Protein AF-A0AAP4BVN0-F1 (afdb_monomer)

Organism: NCBI:txid37637

Radius of gyration: 12.74 Å; Cα contacts (8 Å, |Δi|>4): 86; chains: 1; bounding box: 26×45×25 Å

Structure (mmCIF, N/CA/C/O backbone):
data_AF-A0AAP4BVN0-F1
#
_entry.id   AF-A0AAP4BVN0-F1
#
loop_
_atom_site.group_PDB
_atom_site.id
_atom_site.type_symbol
_atom_site.label_atom_id
_atom_site.label_alt_id
_atom_site.label_comp_id
_atom_site.label_asym_id
_atom_site.label_entity_id
_atom_site.label_seq_id
_atom_site.pdbx_PDB_ins_code
_atom_site.Cartn_x
_atom_site.Cartn_y
_atom_site.Cartn_z
_atom_site.occupancy
_atom_site.B_iso_or_equiv
_atom_site.auth_seq_id
_atom_site.auth_comp_id
_atom_site.auth_asym_id
_atom_site.auth_atom_id
_atom_site.pdbx_PDB_model_num
ATOM 1 N N . MET A 1 1 ? -11.494 -21.152 12.901 1.00 39.62 1 MET A N 1
ATOM 2 C CA . MET A 1 1 ? -11.649 -20.715 11.501 1.00 39.62 1 MET A CA 1
ATOM 3 C C . MET A 1 1 ? -11.427 -19.217 11.500 1.00 39.62 1 MET A C 1
ATOM 5 O O . MET A 1 1 ? -12.286 -18.498 11.987 1.00 39.62 1 MET A O 1
ATOM 9 N N . THR A 1 2 ? -10.239 -18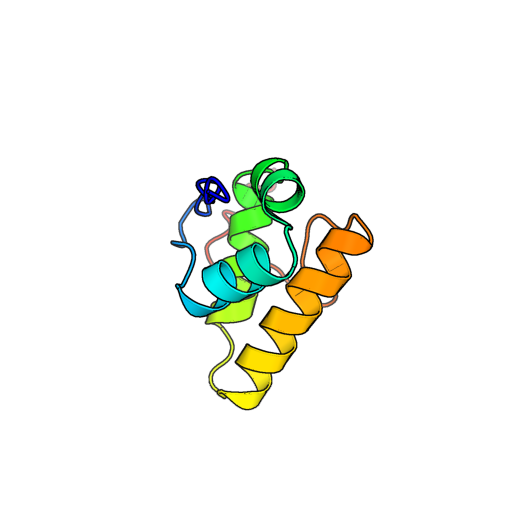.753 11.123 1.00 48.00 2 THR A N 1
ATOM 10 C CA . THR A 1 2 ? -9.982 -17.319 10.954 1.00 48.00 2 THR A CA 1
ATOM 11 C C . THR A 1 2 ? -10.722 -16.894 9.696 1.00 48.00 2 THR A C 1
ATOM 13 O O . THR A 1 2 ? -10.402 -17.352 8.603 1.00 48.00 2 THR A O 1
ATOM 16 N N . THR A 1 3 ? -11.781 -16.108 9.854 1.00 52.91 3 THR A N 1
ATOM 17 C CA . THR A 1 3 ? -12.480 -15.490 8.729 1.00 52.91 3 THR A CA 1
ATOM 18 C C . THR A 1 3 ? -11.485 -14.564 8.043 1.00 52.91 3 THR A C 1
ATOM 20 O O . THR A 1 3 ? -11.096 -13.554 8.624 1.00 52.91 3 THR A O 1
ATOM 23 N N . GLN A 1 4 ? -11.018 -14.932 6.851 1.00 59.38 4 GLN A N 1
ATOM 24 C CA . GLN A 1 4 ? -10.161 -14.055 6.063 1.00 59.38 4 GLN A CA 1
ATOM 25 C C . GLN A 1 4 ? -10.992 -12.840 5.653 1.00 59.38 4 GLN A C 1
ATOM 27 O O . GLN A 1 4 ? -12.048 -12.980 5.030 1.00 59.38 4 GLN A O 1
ATOM 32 N N . ALA A 1 5 ? -10.578 -11.659 6.099 1.00 75.94 5 ALA A N 1
ATOM 33 C CA . ALA A 1 5 ? -11.299 -10.431 5.821 1.00 75.94 5 ALA A CA 1
ATOM 34 C C . ALA A 1 5 ? -11.114 -10.052 4.346 1.00 75.94 5 ALA A C 1
ATOM 36 O O 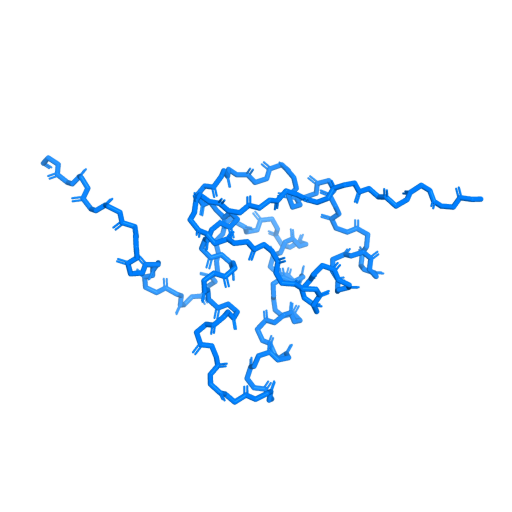. ALA A 1 5 ? -10.012 -10.111 3.808 1.00 75.94 5 ALA A O 1
ATOM 37 N N . VAL A 1 6 ? -12.200 -9.657 3.680 1.00 86.50 6 VAL A N 1
ATOM 38 C CA . VAL A 1 6 ? -12.135 -9.173 2.295 1.00 86.50 6 VAL A CA 1
ATOM 39 C C . VAL A 1 6 ? -11.370 -7.849 2.274 1.00 86.50 6 VAL A C 1
ATOM 41 O O . VAL A 1 6 ? -11.732 -6.927 3.003 1.00 86.50 6 VAL A O 1
ATOM 44 N N . LEU A 1 7 ? -10.328 -7.748 1.446 1.00 93.69 7 LEU A N 1
ATOM 45 C CA . LEU A 1 7 ? -9.535 -6.531 1.256 1.00 93.69 7 LEU A CA 1
ATOM 46 C C . LEU A 1 7 ? -9.981 -5.800 -0.014 1.00 93.69 7 LEU A C 1
ATOM 48 O O . LEU A 1 7 ? -10.173 -6.422 -1.055 1.00 93.69 7 LEU A O 1
ATOM 52 N N . TYR A 1 8 ? -10.151 -4.479 0.072 1.00 95.81 8 TYR A N 1
ATOM 53 C CA . TYR A 1 8 ? -10.604 -3.670 -1.063 1.00 95.81 8 TYR A CA 1
ATOM 54 C C . TYR A 1 8 ? -9.463 -3.190 -1.968 1.00 95.81 8 TYR A C 1
ATOM 56 O O . TYR A 1 8 ? -8.357 -2.894 -1.507 1.00 95.81 8 TYR A O 1
ATOM 64 N N . ASP A 1 9 ? -9.788 -3.006 -3.247 1.00 97.12 9 ASP A N 1
ATOM 65 C CA . ASP A 1 9 ? -8.919 -2.404 -4.258 1.00 97.12 9 ASP A CA 1
ATOM 66 C C . ASP A 1 9 ? -8.778 -0.876 -4.115 1.00 97.12 9 ASP A C 1
ATOM 68 O O . ASP A 1 9 ? -9.426 -0.209 -3.291 1.00 97.12 9 ASP A O 1
ATOM 72 N N . GLY A 1 10 ? -7.901 -0.308 -4.945 1.00 94.25 10 GLY A N 1
ATOM 73 C CA . GLY A 1 10 ? -7.792 1.125 -5.187 1.00 94.25 10 GLY A CA 1
ATOM 74 C C . GLY A 1 10 ? -8.763 1.622 -6.262 1.00 94.25 10 GLY A C 1
ATOM 75 O O . GLY A 1 10 ? -9.556 0.873 -6.819 1.00 94.25 10 GLY A O 1
ATOM 76 N N . ALA A 1 11 ? -8.692 2.920 -6.560 1.00 93.25 11 ALA A N 1
ATOM 77 C CA . ALA A 1 11 ? -9.526 3.566 -7.576 1.00 93.25 11 ALA A CA 1
ATOM 78 C C . ALA A 1 11 ? -9.308 3.004 -8.990 1.00 93.25 11 ALA A C 1
ATOM 80 O O . ALA A 1 11 ? -10.267 2.797 -9.725 1.00 93.25 11 ALA A O 1
ATOM 81 N N . VAL A 1 12 ? -8.047 2.800 -9.370 1.00 93.62 12 VAL A N 1
ATOM 82 C CA . VAL A 1 12 ? -7.647 2.315 -10.702 1.00 93.62 12 VAL A CA 1
ATOM 83 C C . VAL A 1 12 ? -6.729 1.099 -10.634 1.00 93.62 12 VAL A C 1
ATOM 85 O O . VAL A 1 12 ? -6.543 0.417 -11.637 1.00 93.62 12 VAL A O 1
ATOM 88 N N . HIS A 1 13 ? -6.147 0.822 -9.468 1.00 95.19 13 HIS A N 1
ATOM 89 C CA . HIS A 1 13 ? -5.266 -0.318 -9.267 1.00 95.19 13 HIS A CA 1
ATOM 90 C C . HIS A 1 13 ? -5.920 -1.392 -8.401 1.00 95.19 13 HIS A C 1
ATOM 92 O O . HIS A 1 13 ? -6.367 -1.107 -7.288 1.00 95.19 13 HIS A O 1
ATOM 98 N N . THR A 1 14 ? -5.894 -2.626 -8.899 1.00 96.75 14 THR A N 1
ATOM 99 C CA . THR A 1 14 ? -6.259 -3.838 -8.158 1.00 96.75 14 THR A CA 1
ATOM 100 C C . THR A 1 14 ? -5.188 -4.178 -7.126 1.00 96.75 14 THR A C 1
ATOM 102 O O . THR A 1 14 ? -3.995 -4.021 -7.397 1.00 96.75 14 THR A O 1
ATOM 105 N N . LEU A 1 15 ? -5.601 -4.640 -5.948 1.00 97.38 15 LEU A N 1
ATOM 106 C CA . LEU A 1 15 ? -4.714 -5.102 -4.888 1.00 97.38 15 LEU A CA 1
ATOM 107 C C . LEU A 1 15 ? -3.950 -6.359 -5.349 1.00 97.38 15 LEU A C 1
ATOM 109 O O . LEU A 1 15 ? -4.582 -7.372 -5.634 1.00 97.38 15 LEU A O 1
ATOM 113 N N . PRO A 1 16 ? -2.606 -6.332 -5.431 1.00 97.56 16 PRO A N 1
ATOM 114 C CA . PRO A 1 16 ? -1.843 -7.508 -5.833 1.00 97.56 16 PRO A CA 1
ATOM 115 C C . PRO A 1 16 ? -1.752 -8.544 -4.705 1.00 97.56 16 PRO A C 1
ATOM 117 O O . PRO A 1 16 ? -1.666 -8.184 -3.527 1.00 97.56 16 PRO A O 1
ATOM 120 N N . ASP A 1 17 ? -1.695 -9.826 -5.077 1.00 97.12 17 ASP A N 1
ATOM 121 C CA . ASP A 1 17 ? -1.743 -10.967 -4.152 1.00 97.12 17 ASP A CA 1
ATOM 122 C C . ASP A 1 17 ? -0.666 -10.940 -3.063 1.00 97.12 17 ASP A C 1
ATOM 124 O O . ASP A 1 17 ? -0.901 -11.354 -1.933 1.00 97.12 17 ASP A O 1
ATOM 128 N N . ASP A 1 18 ? 0.540 -10.475 -3.376 1.00 97.38 18 ASP A N 1
ATOM 129 C CA . ASP A 1 18 ? 1.650 -10.440 -2.425 1.00 97.38 18 ASP A CA 1
ATOM 130 C C . ASP A 1 18 ? 1.481 -9.347 -1.363 1.00 97.38 18 ASP A C 1
ATOM 132 O O . ASP A 1 18 ? 1.824 -9.560 -0.196 1.00 97.38 18 ASP A O 1
ATOM 136 N N . LEU A 1 19 ? 0.896 -8.206 -1.739 1.00 97.94 19 LEU A N 1
ATOM 137 C CA . LEU A 1 19 ? 0.478 -7.186 -0.784 1.00 97.94 19 LEU A CA 1
ATOM 138 C C . LEU A 1 19 ? -0.709 -7.685 0.044 1.00 97.94 19 LEU A C 1
ATOM 140 O O . LEU A 1 19 ? -0.686 -7.535 1.262 1.00 97.94 19 LEU A O 1
ATOM 144 N N . GLN A 1 20 ? -1.695 -8.332 -0.583 1.00 97.38 20 GLN A N 1
ATOM 145 C CA . GLN A 1 20 ? -2.827 -8.940 0.121 1.00 97.38 20 GLN A CA 1
ATOM 146 C C . GLN A 1 20 ? -2.349 -9.924 1.199 1.00 97.38 20 GLN A C 1
ATOM 148 O O . GLN A 1 20 ? -2.680 -9.779 2.373 1.00 97.38 20 GLN A O 1
ATOM 153 N N . GLN A 1 21 ? -1.475 -10.861 0.825 1.00 96.50 21 GLN A N 1
ATOM 154 C CA . GLN A 1 21 ? -0.899 -11.844 1.742 1.00 96.50 21 GLN A CA 1
ATOM 155 C C . GLN A 1 21 ? -0.094 -11.209 2.880 1.00 96.50 21 GLN A C 1
ATOM 157 O O . GLN A 1 21 ? 0.020 -11.804 3.950 1.00 96.50 21 GLN A O 1
ATOM 162 N N . ALA A 1 22 ? 0.540 -10.056 2.658 1.00 97.12 22 ALA A N 1
ATOM 163 C CA . ALA A 1 22 ? 1.250 -9.344 3.717 1.00 97.12 22 ALA A CA 1
ATOM 164 C C . ALA A 1 22 ? 0.277 -8.670 4.695 1.00 97.12 22 ALA A C 1
ATOM 166 O O . ALA A 1 22 ? 0.469 -8.770 5.904 1.00 97.12 22 ALA A O 1
ATOM 167 N N . LEU A 1 23 ? -0.789 -8.048 4.184 1.00 96.94 23 LEU A N 1
ATOM 168 C CA . LEU A 1 23 ? -1.831 -7.428 5.004 1.00 96.94 23 LEU A CA 1
ATOM 169 C C . LEU A 1 23 ? -2.585 -8.461 5.849 1.00 96.94 23 LEU A C 1
ATOM 171 O O . LEU A 1 23 ? -2.845 -8.208 7.023 1.00 96.94 23 LEU A O 1
ATOM 175 N N . ASP A 1 24 ? -2.891 -9.627 5.278 1.00 95.50 24 ASP A N 1
ATOM 176 C CA . ASP A 1 24 ? -3.522 -10.732 6.004 1.00 95.50 24 ASP A CA 1
ATOM 177 C C . ASP A 1 24 ? -2.613 -11.275 7.113 1.00 95.50 24 ASP A C 1
ATOM 179 O O . ASP A 1 24 ? -3.065 -11.494 8.237 1.00 95.50 24 ASP A O 1
ATOM 183 N N . ARG A 1 25 ? -1.314 -11.451 6.828 1.00 95.56 25 ARG A N 1
ATOM 184 C CA . ARG A 1 25 ? -0.334 -11.933 7.817 1.00 95.56 25 ARG A CA 1
ATOM 185 C C . ARG A 1 25 ? -0.187 -11.000 9.019 1.00 95.56 25 ARG A C 1
ATOM 187 O O . ARG A 1 25 ? -0.024 -11.488 10.131 1.00 95.56 25 ARG A O 1
ATOM 194 N N . GLU A 1 26 ? -0.266 -9.693 8.795 1.00 95.44 26 GLU A N 1
ATOM 195 C CA . GLU A 1 26 ? -0.155 -8.659 9.836 1.00 95.44 26 GLU A CA 1
ATOM 196 C C . GLU A 1 26 ? -1.522 -8.276 10.448 1.00 95.44 26 GLU A C 1
ATOM 198 O O . GLU A 1 26 ? -1.603 -7.385 11.291 1.00 95.44 26 GLU A O 1
ATOM 203 N N . ASN A 1 27 ? -2.617 -8.932 10.035 1.00 95.31 27 ASN A N 1
ATOM 204 C CA . ASN A 1 27 ? -3.986 -8.632 10.472 1.00 95.31 27 ASN A CA 1
ATOM 205 C C . ASN A 1 27 ? -4.390 -7.152 10.264 1.00 95.31 27 ASN A C 1
ATOM 207 O O . ASN A 1 27 ? -5.035 -6.525 11.105 1.00 95.31 27 ASN A O 1
ATOM 211 N N . LEU A 1 28 ? -4.008 -6.579 9.120 1.00 96.12 28 LEU A N 1
ATOM 212 C CA . LEU A 1 28 ? -4.180 -5.157 8.791 1.00 96.12 28 LEU A CA 1
ATOM 213 C C . LEU A 1 28 ? -5.465 -4.842 8.014 1.00 96.12 28 LEU A C 1
ATOM 215 O O . LEU A 1 28 ? -5.626 -3.728 7.509 1.00 96.12 28 LEU A O 1
ATOM 219 N N . ALA A 1 29 ? -6.391 -5.794 7.905 1.00 95.56 29 ALA A N 1
ATOM 220 C CA . ALA A 1 29 ? -7.547 -5.655 7.027 1.00 95.56 29 ALA A CA 1
ATOM 221 C C . ALA A 1 29 ? -8.483 -4.500 7.399 1.00 95.56 29 ALA A C 1
ATOM 223 O O . ALA A 1 29 ? -8.910 -3.756 6.517 1.00 95.56 29 ALA A O 1
ATOM 224 N N . GLU A 1 30 ? -8.754 -4.285 8.689 1.00 95.44 30 GLU A N 1
ATOM 225 C CA . GLU A 1 30 ? -9.560 -3.139 9.132 1.00 95.44 30 GLU A CA 1
ATOM 226 C C . GLU A 1 30 ? -8.887 -1.802 8.803 1.00 95.44 30 GLU A C 1
ATOM 228 O O . GLU A 1 30 ? -9.541 -0.889 8.298 1.00 95.44 30 GLU A O 1
ATOM 233 N N . LEU A 1 31 ? -7.571 -1.695 9.018 1.00 96.94 31 LEU A N 1
ATOM 234 C CA . LEU A 1 31 ? -6.815 -0.477 8.717 1.00 96.94 31 LEU A CA 1
ATOM 235 C C . LEU A 1 31 ? -6.791 -0.194 7.214 1.00 96.94 31 LEU A C 1
ATOM 237 O O . LEU A 1 31 ? -7.044 0.936 6.795 1.00 96.94 31 LEU A O 1
ATOM 241 N N . TRP A 1 32 ? -6.553 -1.223 6.400 1.00 97.75 32 TRP A N 1
ATOM 242 C CA . TRP A 1 32 ? -6.564 -1.119 4.943 1.00 97.75 32 TRP A CA 1
ATOM 243 C C . TRP A 1 32 ? -7.938 -0.714 4.400 1.00 97.75 32 TRP A C 1
ATOM 245 O O . TRP A 1 32 ? -8.064 0.203 3.581 1.00 97.75 32 TRP A O 1
ATOM 255 N N . ASN A 1 33 ? -8.995 -1.366 4.881 1.00 96.50 33 ASN A N 1
ATOM 256 C CA . ASN A 1 33 ? -10.357 -1.096 4.437 1.00 96.50 33 ASN A CA 1
ATOM 257 C C . ASN A 1 33 ? -10.870 0.266 4.924 1.00 96.50 33 ASN A C 1
ATOM 259 O O . ASN A 1 33 ? -11.654 0.902 4.217 1.00 96.50 33 ASN A O 1
ATOM 263 N N . GLY A 1 34 ? -10.377 0.753 6.066 1.00 96.12 34 GLY A N 1
ATOM 264 C CA . GLY A 1 34 ? -10.647 2.095 6.586 1.00 96.12 34 GLY A CA 1
ATOM 265 C C . GLY A 1 34 ? -9.970 3.233 5.809 1.00 96.12 34 GLY A C 1
ATOM 266 O O . GLY A 1 34 ? -10.332 4.400 5.984 1.00 96.12 34 GLY A O 1
ATOM 267 N N . LEU A 1 35 ? -9.006 2.934 4.930 1.00 96.69 35 LEU A N 1
ATOM 268 C CA . LEU A 1 35 ? -8.443 3.930 4.021 1.00 96.69 35 LEU A CA 1
ATOM 269 C C . LEU A 1 35 ? -9.488 4.417 3.007 1.00 96.69 35 LEU A C 1
ATOM 271 O O . LEU A 1 35 ? -10.447 3.729 2.658 1.00 96.69 35 LEU A O 1
ATOM 275 N N . THR A 1 36 ? -9.279 5.619 2.471 1.00 95.38 36 THR A N 1
ATOM 276 C CA . THR A 1 36 ? -10.062 6.068 1.315 1.00 95.38 36 THR A CA 1
ATOM 277 C C . THR A 1 36 ? -9.678 5.262 0.072 1.00 95.38 36 THR A C 1
ATOM 279 O O . THR A 1 36 ? -8.564 4.743 -0.029 1.00 95.38 36 THR A O 1
ATOM 282 N N . LEU A 1 37 ? -10.577 5.210 -0.915 1.00 94.50 37 LEU A N 1
ATOM 283 C CA . LEU A 1 37 ? -10.313 4.576 -2.213 1.00 94.50 37 LEU A CA 1
ATOM 284 C C . LEU A 1 37 ? -9.008 5.090 -2.853 1.00 94.50 37 LEU A C 1
ATOM 286 O O . LEU A 1 37 ? -8.213 4.312 -3.379 1.00 94.50 37 LEU A O 1
ATOM 290 N N . LEU A 1 38 ? -8.762 6.402 -2.756 1.00 93.81 38 LEU A N 1
ATOM 291 C CA . LEU A 1 38 ? -7.538 7.021 -3.259 1.00 93.81 38 LEU A CA 1
ATOM 292 C C . LEU A 1 38 ? -6.310 6.611 -2.436 1.00 93.81 38 LEU A C 1
ATOM 294 O O . LEU A 1 38 ? -5.283 6.290 -3.015 1.00 93.81 38 LEU A O 1
ATOM 298 N N . ALA A 1 39 ? -6.401 6.572 -1.106 1.00 95.31 39 ALA A N 1
ATOM 299 C CA . ALA A 1 39 ? -5.284 6.158 -0.256 1.00 95.31 39 ALA A CA 1
ATOM 300 C C . ALA A 1 39 ? -4.825 4.721 -0.556 1.00 95.31 39 ALA A C 1
ATOM 302 O O . ALA A 1 39 ? -3.626 4.489 -0.719 1.00 95.31 39 ALA A O 1
ATOM 303 N N . ARG A 1 40 ? -5.764 3.777 -0.723 1.00 97.19 40 ARG A N 1
ATOM 304 C CA . ARG A 1 40 ? -5.439 2.416 -1.187 1.00 97.19 40 ARG A CA 1
ATOM 305 C C . ARG A 1 40 ? -4.755 2.439 -2.548 1.00 97.19 40 ARG A C 1
ATOM 307 O O . ARG A 1 40 ? -3.713 1.815 -2.723 1.00 97.19 40 ARG A O 1
ATOM 314 N N . ASN A 1 41 ? -5.294 3.220 -3.486 1.00 96.56 41 ASN A N 1
ATOM 315 C CA . ASN A 1 41 ? -4.717 3.375 -4.820 1.00 96.56 41 ASN A CA 1
ATOM 316 C C . ASN A 1 41 ? -3.252 3.832 -4.785 1.00 96.56 41 ASN A C 1
ATOM 318 O O . ASN A 1 41 ? -2.431 3.324 -5.545 1.00 96.56 41 ASN A O 1
ATOM 322 N N . GLU A 1 42 ? -2.916 4.775 -3.902 1.00 96.50 42 GLU A N 1
ATOM 323 C CA . GLU A 1 42 ? -1.552 5.284 -3.749 1.00 96.50 42 GLU A CA 1
ATOM 324 C C . GLU A 1 42 ? -0.584 4.195 -3.261 1.00 96.50 42 GLU A C 1
ATOM 326 O O . GLU A 1 42 ? 0.485 4.034 -3.849 1.00 96.50 42 GLU A O 1
ATOM 331 N N . PHE A 1 43 ? -0.958 3.414 -2.240 1.00 97.56 43 PHE A N 1
ATOM 332 C CA . PHE A 1 43 ? -0.139 2.290 -1.765 1.00 97.56 43 PHE A CA 1
ATOM 333 C C . PHE A 1 43 ? 0.036 1.211 -2.831 1.00 97.56 43 PHE A C 1
ATOM 335 O O . PHE A 1 43 ? 1.163 0.781 -3.087 1.00 97.56 43 PHE A O 1
ATOM 342 N N . ILE A 1 44 ? -1.051 0.822 -3.500 1.00 97.62 44 ILE A N 1
ATOM 343 C CA . ILE A 1 44 ? -1.003 -0.198 -4.550 1.00 97.62 44 ILE A CA 1
ATOM 344 C C . ILE A 1 44 ? -0.113 0.264 -5.709 1.00 97.62 44 ILE A C 1
ATOM 346 O O . ILE A 1 44 ? 0.758 -0.490 -6.152 1.00 97.62 44 ILE A O 1
ATOM 350 N N . CYS A 1 45 ? -0.285 1.501 -6.187 1.00 96.81 45 CYS A N 1
ATOM 351 C CA . CYS A 1 45 ? 0.537 2.050 -7.263 1.00 96.81 45 CYS A CA 1
ATOM 352 C C . CYS A 1 45 ? 2.011 2.093 -6.860 1.00 96.81 45 CYS A C 1
ATOM 354 O O . CYS A 1 45 ? 2.878 1.726 -7.648 1.00 96.81 45 CYS A O 1
ATOM 356 N N . TRP A 1 46 ? 2.302 2.520 -5.630 1.00 96.62 46 TRP A N 1
ATOM 357 C CA . TRP A 1 46 ? 3.667 2.609 -5.136 1.00 96.62 46 TRP A CA 1
ATOM 358 C C . TRP A 1 46 ? 4.335 1.238 -5.039 1.00 96.62 46 TRP A C 1
ATOM 360 O O . TRP A 1 46 ? 5.476 1.084 -5.464 1.00 96.62 46 TRP A O 1
ATOM 370 N N . VAL A 1 47 ? 3.651 0.212 -4.537 1.00 97.25 47 VAL A N 1
ATOM 371 C CA . VAL A 1 47 ? 4.193 -1.157 -4.526 1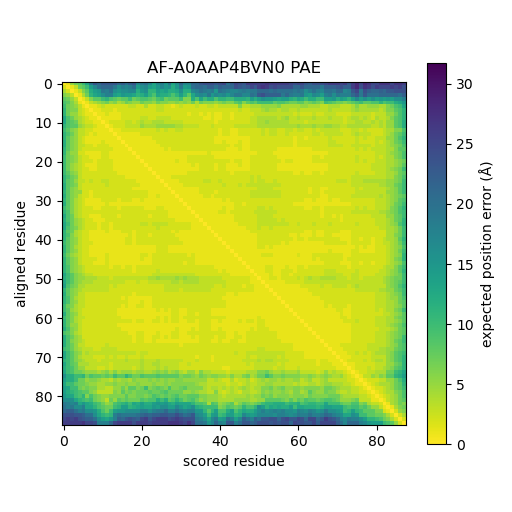.00 97.25 47 VAL A CA 1
ATOM 372 C C . VAL A 1 47 ? 4.385 -1.679 -5.955 1.00 97.25 47 VAL A C 1
ATOM 374 O O . VAL A 1 47 ? 5.420 -2.272 -6.262 1.00 97.25 47 VAL A O 1
ATOM 377 N N . SER A 1 48 ? 3.434 -1.399 -6.849 1.00 96.00 48 SER A N 1
ATOM 378 C CA . SER A 1 48 ? 3.441 -1.870 -8.242 1.00 96.00 48 SER A CA 1
ATOM 379 C C . SER A 1 48 ? 4.471 -1.182 -9.137 1.00 96.00 48 SER A C 1
ATOM 381 O O . SER A 1 48 ? 4.968 -1.794 -10.074 1.00 96.00 48 SER A O 1
ATOM 383 N N . ASP A 1 49 ? 4.861 0.051 -8.821 1.00 95.12 49 ASP A N 1
ATOM 384 C CA . ASP A 1 49 ? 5.914 0.794 -9.524 1.00 95.12 49 ASP A CA 1
ATOM 385 C C . ASP A 1 49 ? 7.324 0.193 -9.312 1.00 95.12 49 ASP A C 1
ATOM 387 O O . ASP A 1 49 ? 8.257 0.453 -10.078 1.00 95.12 49 ASP A O 1
ATOM 391 N N . ALA A 1 50 ? 7.515 -0.642 -8.284 1.00 95.50 50 ALA A N 1
ATOM 392 C CA . ALA A 1 50 ? 8.810 -1.255 -8.017 1.00 95.50 50 ALA A CA 1
ATOM 393 C C . ALA A 1 50 ? 9.180 -2.306 -9.077 1.00 95.50 50 ALA A C 1
ATOM 395 O O . ALA A 1 50 ? 8.682 -3.426 -9.066 1.00 95.50 50 ALA A O 1
ATOM 396 N N . LYS A 1 51 ? 10.147 -1.968 -9.941 1.00 94.31 51 LYS A N 1
ATOM 397 C CA . LYS A 1 51 ? 10.659 -2.862 -11.000 1.00 94.31 51 LYS A CA 1
ATOM 398 C C . LYS A 1 51 ? 11.548 -4.005 -10.498 1.00 94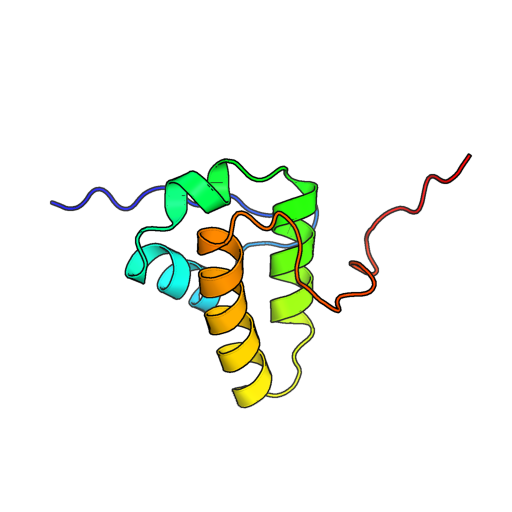.31 51 LYS A C 1
ATOM 400 O O . LYS A 1 51 ? 11.759 -4.973 -11.216 1.00 94.31 51 LYS A O 1
ATOM 405 N N . LYS A 1 52 ? 12.134 -3.860 -9.306 1.00 97.69 52 LYS A N 1
ATOM 406 C CA . LYS A 1 52 ? 13.003 -4.867 -8.677 1.00 97.69 52 LYS A CA 1
ATOM 407 C C . LYS A 1 52 ? 12.246 -5.554 -7.549 1.00 97.69 52 LYS A C 1
ATOM 409 O O . LYS A 1 52 ? 11.701 -4.857 -6.691 1.00 97.69 52 LYS A O 1
ATOM 414 N N . GLU A 1 53 ? 12.307 -6.880 -7.494 1.00 96.38 53 GLU A N 1
ATOM 415 C CA . GLU A 1 53 ? 11.627 -7.688 -6.471 1.00 96.38 53 GLU A CA 1
ATOM 416 C C . GLU A 1 53 ? 12.027 -7.291 -5.045 1.00 96.38 53 GLU A C 1
ATOM 418 O O . GLU A 1 53 ? 11.165 -7.086 -4.197 1.00 96.38 53 GLU A O 1
ATOM 423 N N . GLU A 1 54 ? 13.316 -7.045 -4.793 1.00 96.94 54 GLU A N 1
ATOM 424 C CA . GLU A 1 54 ? 13.802 -6.579 -3.484 1.00 96.94 54 GLU A CA 1
ATOM 425 C C . GLU A 1 54 ? 13.151 -5.247 -3.066 1.00 96.94 54 GLU A C 1
ATOM 427 O O . GLU A 1 54 ? 12.741 -5.051 -1.920 1.00 96.94 54 GLU A O 1
ATOM 432 N N . THR A 1 55 ? 13.006 -4.314 -4.015 1.00 96.81 55 THR A N 1
ATOM 433 C CA . THR A 1 55 ? 12.357 -3.024 -3.745 1.00 96.81 55 THR A CA 1
ATOM 434 C C . THR A 1 55 ? 10.867 -3.207 -3.493 1.00 96.81 55 THR A C 1
ATOM 436 O O . THR A 1 55 ? 10.327 -2.548 -2.606 1.00 96.81 55 THR A O 1
ATOM 439 N N . ARG A 1 56 ? 10.214 -4.106 -4.234 1.00 97.81 56 ARG A N 1
ATOM 440 C CA . ARG A 1 56 ? 8.804 -4.446 -4.044 1.0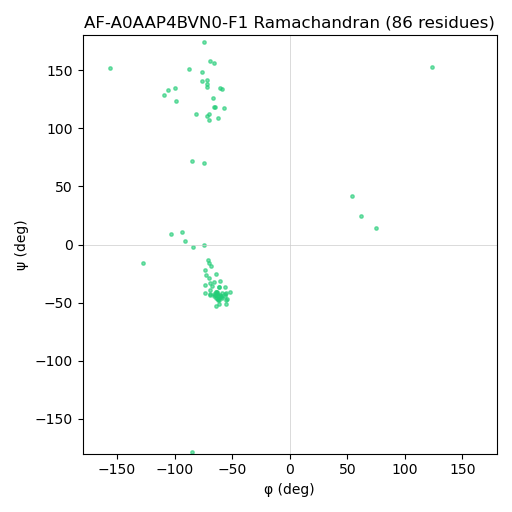0 97.81 56 ARG A CA 1
ATOM 441 C C . ARG A 1 56 ? 8.566 -5.031 -2.654 1.00 97.81 56 ARG A C 1
ATOM 443 O O . ARG A 1 56 ? 7.761 -4.480 -1.909 1.00 97.81 56 ARG A O 1
ATOM 450 N N . ALA A 1 57 ? 9.344 -6.039 -2.259 1.00 97.88 57 ALA A N 1
ATOM 451 C CA . ALA A 1 57 ? 9.278 -6.646 -0.930 1.00 97.88 57 ALA A CA 1
ATOM 452 C C . ALA A 1 57 ? 9.471 -5.603 0.185 1.00 97.88 57 ALA A C 1
ATOM 454 O O . ALA A 1 57 ? 8.691 -5.547 1.138 1.00 97.88 57 ALA A O 1
ATOM 455 N N . ARG A 1 58 ? 10.448 -4.696 0.031 1.00 97.81 58 ARG A N 1
ATOM 456 C CA . ARG A 1 58 ? 10.657 -3.591 0.979 1.00 97.81 58 ARG A CA 1
ATOM 457 C C . ARG A 1 58 ? 9.465 -2.630 1.043 1.00 97.81 58 ARG A C 1
ATOM 459 O O . ARG A 1 58 ? 9.113 -2.188 2.134 1.00 97.81 58 ARG A O 1
ATOM 466 N N . ARG A 1 59 ? 8.852 -2.275 -0.095 1.00 97.94 59 ARG A N 1
ATOM 467 C CA . ARG A 1 59 ? 7.666 -1.393 -0.136 1.00 97.94 59 ARG A CA 1
ATOM 468 C C . ARG A 1 59 ? 6.439 -2.060 0.493 1.00 97.94 59 ARG A C 1
ATOM 470 O O . ARG A 1 59 ? 5.683 -1.371 1.169 1.00 97.94 59 ARG A O 1
ATOM 477 N N . ILE A 1 60 ? 6.272 -3.373 0.339 1.00 98.19 60 ILE A N 1
ATOM 478 C CA . ILE A 1 60 ? 5.204 -4.137 1.003 1.00 98.19 60 ILE A CA 1
ATOM 479 C C . ILE A 1 60 ? 5.389 -4.099 2.519 1.00 98.19 60 ILE A C 1
ATOM 481 O O . ILE A 1 60 ? 4.491 -3.651 3.223 1.00 98.19 60 ILE A O 1
ATOM 485 N N . ARG A 1 61 ? 6.582 -4.455 3.018 1.00 98.00 61 ARG A N 1
ATOM 486 C CA . ARG A 1 61 ?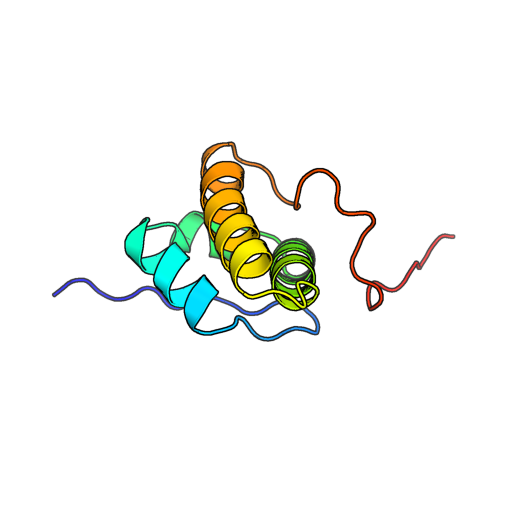 6.893 -4.385 4.456 1.00 98.00 61 ARG A CA 1
ATOM 487 C C . ARG A 1 61 ? 6.622 -2.990 5.023 1.00 98.00 61 ARG A C 1
ATOM 489 O O . ARG A 1 61 ? 5.949 -2.842 6.036 1.00 98.00 61 ARG A O 1
ATOM 496 N N . ARG A 1 62 ? 7.095 -1.958 4.320 1.00 97.75 62 ARG A N 1
ATOM 497 C CA . ARG A 1 62 ? 6.885 -0.564 4.716 1.00 97.75 62 ARG A CA 1
ATOM 498 C C . ARG A 1 62 ? 5.415 -0.149 4.660 1.00 97.75 62 ARG A C 1
ATOM 500 O O . ARG A 1 62 ? 4.997 0.656 5.474 1.00 97.75 62 ARG A O 1
ATOM 507 N N . THR A 1 63 ? 4.620 -0.692 3.741 1.00 97.81 63 THR A N 1
ATOM 508 C CA . THR A 1 63 ? 3.170 -0.449 3.726 1.00 97.81 63 THR A CA 1
ATOM 509 C C . THR A 1 63 ? 2.541 -0.929 5.033 1.00 97.81 63 THR A C 1
ATOM 511 O O . THR A 1 63 ? 1.801 -0.170 5.648 1.00 97.81 63 THR A O 1
ATOM 514 N N . CYS A 1 64 ? 2.896 -2.127 5.509 1.00 97.94 64 CYS A N 1
ATOM 515 C CA . CYS A 1 64 ? 2.421 -2.634 6.798 1.00 97.94 64 CYS A CA 1
ATOM 516 C C . CYS A 1 64 ? 2.861 -1.746 7.978 1.00 97.94 64 CYS A C 1
ATOM 518 O O . CYS A 1 64 ? 2.025 -1.346 8.788 1.00 97.94 64 CYS A O 1
ATOM 520 N N . GLU A 1 65 ? 4.145 -1.369 8.035 1.00 97.94 65 GLU A N 1
ATOM 521 C CA . GLU A 1 65 ? 4.688 -0.445 9.050 1.00 97.94 65 GLU A CA 1
ATOM 522 C C . GLU A 1 65 ? 3.918 0.890 9.066 1.00 97.94 65 GLU A C 1
ATOM 524 O O . GLU A 1 65 ? 3.486 1.371 10.110 1.00 97.94 65 GLU A O 1
ATOM 529 N N . GLU A 1 66 ? 3.687 1.481 7.894 1.00 97.44 66 GLU A N 1
ATOM 530 C CA . GLU A 1 66 ? 3.025 2.778 7.769 1.00 97.44 66 GLU A CA 1
ATOM 531 C C . GLU A 1 66 ? 1.537 2.729 8.138 1.00 97.44 66 GLU A C 1
ATOM 533 O O . GLU A 1 66 ? 1.021 3.695 8.703 1.00 97.44 66 GLU A O 1
ATOM 538 N N . LEU A 1 67 ? 0.854 1.611 7.877 1.00 97.38 67 LEU A N 1
ATOM 539 C CA . LEU A 1 67 ? -0.520 1.395 8.334 1.00 97.38 67 LEU A CA 1
ATOM 540 C C . LEU A 1 67 ? -0.596 1.310 9.861 1.00 97.38 67 LEU A C 1
ATOM 542 O O . LEU A 1 67 ? -1.475 1.942 10.448 1.00 97.38 67 LEU A O 1
ATOM 546 N N . HIS A 1 68 ? 0.339 0.608 10.509 1.00 96.69 68 HIS A N 1
ATOM 547 C CA . HIS A 1 68 ? 0.431 0.579 11.974 1.00 96.69 68 HIS A CA 1
ATOM 548 C C . HIS A 1 68 ? 0.694 1.966 12.570 1.00 96.69 68 HIS A C 1
ATOM 550 O O . HIS A 1 68 ? 0.130 2.315 13.605 1.00 96.69 68 HIS A O 1
ATOM 556 N N . GLU A 1 69 ? 1.495 2.786 11.892 1.00 96.50 69 GLU A N 1
ATOM 557 C CA . GLU A 1 69 ? 1.740 4.184 12.263 1.00 96.50 69 GLU A CA 1
ATOM 558 C C . GLU A 1 69 ? 0.552 5.120 11.947 1.00 96.50 69 GLU A C 1
ATOM 560 O O . GLU A 1 69 ? 0.627 6.326 12.189 1.00 96.50 69 GLU A O 1
ATOM 565 N N . GLY A 1 70 ? -0.545 4.604 11.382 1.00 95.81 70 GLY A N 1
ATOM 566 C CA . GLY A 1 70 ? -1.741 5.377 11.042 1.00 95.81 70 GLY A CA 1
ATOM 567 C C . GLY A 1 70 ? -1.587 6.272 9.808 1.00 95.81 70 GLY A C 1
ATOM 568 O O . GLY A 1 70 ? -2.418 7.1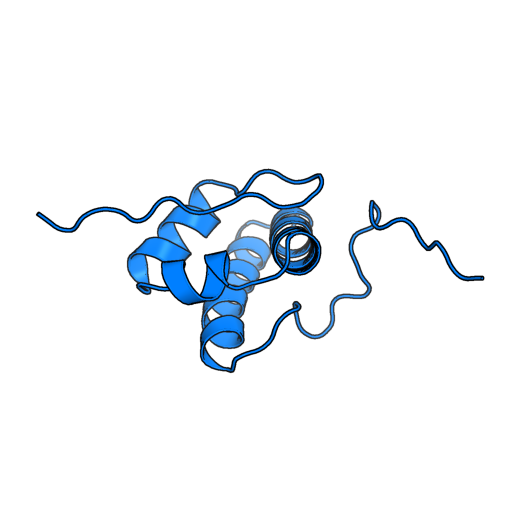58 9.568 1.00 95.81 70 GLY A O 1
ATOM 569 N N . LYS A 1 71 ? -0.541 6.071 8.998 1.00 95.81 71 LYS A N 1
ATOM 570 C CA . LYS A 1 71 ? -0.345 6.827 7.760 1.00 95.81 71 LYS A CA 1
ATOM 571 C C . LYS A 1 71 ? -1.354 6.380 6.713 1.00 95.81 71 LYS A C 1
ATOM 573 O O . LYS A 1 71 ? -1.597 5.201 6.486 1.00 95.81 71 LYS A O 1
ATOM 578 N N . ARG A 1 72 ? -1.908 7.364 6.006 1.00 94.06 72 ARG A N 1
ATOM 579 C CA . ARG A 1 72 ? -2.911 7.144 4.950 1.00 94.06 72 ARG A CA 1
ATOM 580 C C . ARG A 1 72 ? -2.350 7.257 3.534 1.00 94.06 72 ARG A C 1
ATOM 582 O O . ARG A 1 72 ? -3.113 7.326 2.579 1.00 94.06 72 ARG A O 1
ATOM 589 N N . ARG A 1 73 ? -1.029 7.353 3.394 1.00 94.25 73 ARG A N 1
ATOM 590 C CA . ARG A 1 73 ? -0.321 7.422 2.111 1.00 94.25 73 ARG A CA 1
ATOM 591 C C . ARG A 1 73 ? 1.115 6.932 2.284 1.00 94.25 73 ARG A C 1
ATOM 593 O O . ARG A 1 73 ? 1.671 7.176 3.359 1.00 94.25 73 ARG A O 1
ATOM 600 N N . PRO A 1 74 ? 1.736 6.384 1.227 1.00 94.56 74 PRO A N 1
ATOM 601 C CA . PRO A 1 74 ? 3.145 6.045 1.266 1.00 94.56 74 PRO A CA 1
ATOM 602 C C . PRO A 1 74 ? 4.020 7.265 1.571 1.00 94.56 74 PRO A C 1
ATOM 604 O O . PRO A 1 74 ? 3.861 8.332 0.957 1.00 94.56 74 PRO A O 1
ATOM 607 N N . CYS A 1 75 ? 4.976 7.134 2.486 1.00 87.50 75 CYS A N 1
ATOM 608 C CA . CYS A 1 75 ? 5.945 8.203 2.716 1.00 87.50 75 CYS A CA 1
ATOM 609 C C . CYS A 1 75 ? 7.014 8.244 1.602 1.00 87.50 75 CYS A C 1
ATOM 611 O O . CYS A 1 75 ? 7.497 7.223 1.105 1.00 87.50 75 CYS A O 1
ATOM 613 N N . CYS A 1 76 ? 7.392 9.465 1.208 1.00 84.75 76 CYS A N 1
ATOM 614 C CA . CYS A 1 76 ? 8.275 9.765 0.072 1.00 84.75 76 CYS A CA 1
ATOM 615 C C . CYS A 1 76 ? 7.736 9.322 -1.305 1.00 84.75 76 CYS A C 1
ATOM 617 O O . CYS A 1 76 ? 8.518 9.120 -2.233 1.00 84.75 76 CYS A O 1
ATOM 619 N N . TRP A 1 77 ? 6.415 9.189 -1.456 1.00 90.88 77 TRP A N 1
ATOM 620 C CA . TRP A 1 77 ? 5.762 8.948 -2.744 1.00 90.88 77 TRP A CA 1
ATOM 621 C C . TRP A 1 77 ? 5.203 10.255 -3.333 1.00 90.88 77 TRP A C 1
ATOM 623 O O . TRP A 1 77 ? 4.422 10.932 -2.654 1.00 90.88 77 TRP A O 1
ATOM 633 N N . PRO A 1 78 ? 5.594 10.641 -4.565 1.00 88.69 78 PRO A N 1
ATOM 634 C CA . PRO A 1 78 ? 5.127 11.874 -5.206 1.00 88.69 78 PRO A CA 1
ATOM 635 C C . PRO A 1 78 ? 3.650 11.824 -5.624 1.00 88.69 78 PRO A C 1
ATOM 637 O O . PRO A 1 78 ? 3.054 12.870 -5.883 1.00 88.69 78 PRO A O 1
ATOM 640 N N . GLY A 1 79 ? 3.056 10.631 -5.667 1.00 89.31 79 GLY A N 1
ATOM 641 C CA . GLY A 1 79 ? 1.669 10.408 -6.054 1.00 89.31 79 GLY A CA 1
ATOM 642 C C . GLY A 1 79 ? 1.544 9.425 -7.216 1.00 89.31 79 GLY A C 1
ATOM 643 O O . GLY A 1 79 ? 2.454 9.309 -8.037 1.00 89.31 79 GLY A O 1
ATOM 644 N N . CYS A 1 80 ? 0.408 8.734 -7.301 1.00 88.88 80 CYS A N 1
ATOM 645 C CA . CYS A 1 80 ? 0.071 7.888 -8.439 1.00 88.8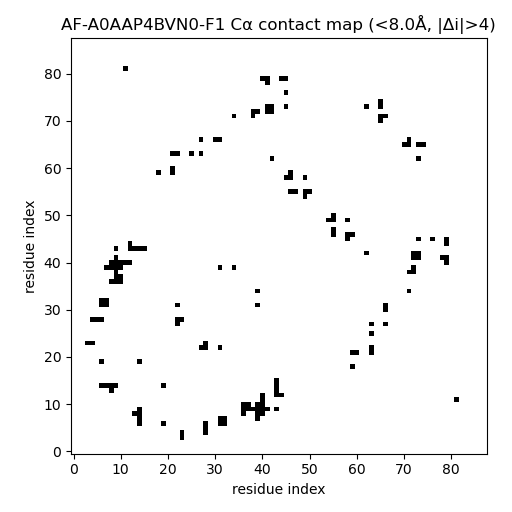8 80 CYS A CA 1
ATOM 646 C C . CYS A 1 80 ? 0.000 8.728 -9.724 1.00 88.88 80 CYS A C 1
ATOM 648 O O . CYS A 1 80 ? -0.621 9.791 -9.748 1.00 88.88 80 CYS A O 1
ATOM 650 N N . THR A 1 81 ? 0.603 8.249 -10.813 1.00 84.94 81 THR A N 1
ATOM 651 C CA . THR A 1 81 ? 0.549 8.919 -12.126 1.00 84.94 81 THR A CA 1
ATOM 652 C C . THR A 1 81 ? -0.866 8.979 -12.696 1.00 84.94 81 THR A C 1
ATOM 654 O O . THR A 1 81 ? -1.176 9.889 -13.456 1.00 84.94 81 THR A O 1
ATOM 657 N N . HIS A 1 82 ? -1.733 8.048 -12.293 1.00 83.31 82 HIS A N 1
ATOM 658 C CA . HIS A 1 82 ? -3.147 8.002 -12.666 1.00 83.31 82 HIS A CA 1
ATOM 659 C C . HIS A 1 82 ? -4.034 8.893 -11.789 1.00 83.31 82 HIS A C 1
ATOM 661 O O . HIS A 1 82 ? -5.244 8.953 -11.994 1.00 83.31 82 HIS A O 1
ATOM 667 N N . ARG A 1 83 ? -3.466 9.573 -10.785 1.00 77.94 83 ARG A N 1
ATOM 668 C CA . ARG A 1 83 ? -4.223 10.520 -9.974 1.00 77.94 83 ARG A CA 1
ATOM 669 C C . ARG A 1 83 ? -4.556 11.742 -10.824 1.00 77.94 83 ARG A C 1
ATOM 671 O O . ARG A 1 83 ? -3.668 12.539 -11.134 1.00 77.94 83 ARG A O 1
ATOM 678 N N . GLU A 1 84 ? -5.836 11.929 -11.134 1.00 71.38 84 GLU A N 1
ATOM 679 C CA . GLU A 1 84 ? -6.313 13.165 -11.750 1.00 71.38 84 GLU A CA 1
ATOM 680 C C . GLU A 1 84 ? -5.956 14.360 -10.856 1.00 71.38 84 GLU A C 1
ATOM 682 O O . GLU A 1 84 ? -6.392 14.476 -9.705 1.00 71.38 84 GLU A O 1
ATOM 687 N N . ARG A 1 85 ? -5.130 15.267 -11.384 1.00 65.56 85 ARG A N 1
ATOM 688 C CA . ARG A 1 85 ? -4.828 16.547 -10.743 1.00 65.56 85 ARG A CA 1
ATOM 689 C C . ARG A 1 85 ? -5.921 17.540 -11.118 1.00 65.56 85 ARG A C 1
ATOM 691 O O . ARG A 1 85 ? -5.674 18.463 -11.884 1.00 65.56 85 ARG A O 1
ATOM 698 N N . ASN A 1 86 ? -7.120 17.366 -10.571 1.00 62.09 86 ASN A N 1
ATOM 699 C CA . ASN A 1 86 ? -8.143 18.413 -10.618 1.00 62.09 86 ASN A CA 1
ATOM 700 C C . ASN A 1 86 ? -7.764 19.524 -9.625 1.00 62.09 86 ASN A C 1
ATOM 702 O O . ASN A 1 86 ? -8.346 19.658 -8.551 1.00 62.09 86 ASN A O 1
ATOM 706 N N . GLY A 1 87 ? -6.710 20.269 -9.963 1.00 59.75 87 GLY A N 1
ATOM 707 C CA . GLY A 1 87 ? -6.407 21.559 -9.362 1.00 59.75 87 GLY A CA 1
ATOM 708 C C . GLY A 1 87 ? -7.262 22.611 -10.054 1.00 59.75 87 GLY A C 1
ATOM 709 O O . GLY A 1 87 ? -7.089 22.838 -11.248 1.00 59.75 87 GLY A O 1
ATOM 710 N N . LYS A 1 88 ? -8.211 23.193 -9.320 1.00 45.41 88 LYS A N 1
ATOM 711 C CA . LYS A 1 88 ? -8.734 24.520 -9.652 1.00 45.41 88 LYS A CA 1
ATOM 712 C C . LYS A 1 88 ? -7.698 25.573 -9.286 1.00 45.41 88 LYS A C 1
ATOM 714 O O . LYS A 1 88 ? -6.996 25.346 -8.273 1.00 45.41 88 LYS A O 1
#

pLDDT: mean 90.86, std 12.84, range [39.62, 98.19]

Foldseek 3Di:
DPDQADADAAPPGGADPVLSVLCSVLVVRVLRNPADSQLRVQLRQCLVPDPDPVVNVVSSVVVSVCSVVVHSHDPPRPGRPPDDPPDD

Secondary structure (DSSP, 8-state):
---PPPPP--SS-PPPHHHHHHHHHTT-HHHHHHS-HHHHHHHHHHHHT--SHHHHHHHHHHHHHHHHTT-SS-TT---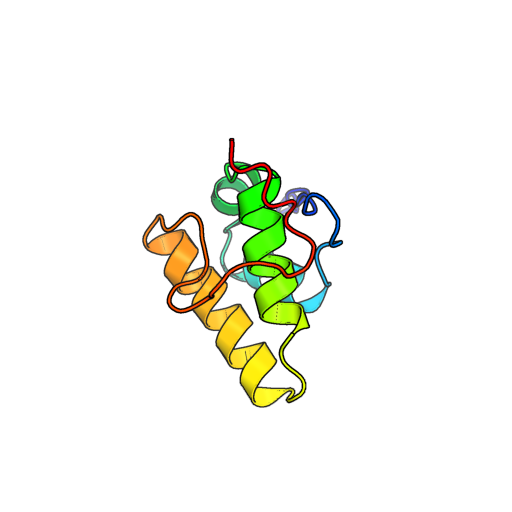-TTS-----

Sequence (88 aa):
MTTQAVLYDGAVHTLPDDLQQALDRENLAELWNGLTLLARNEFICWVSDAKKEETRARRIRRTCEELHEGKRRPCCWPGCTHRERNGK

Solvent-accessible surface area (backbone atoms only — not comparable to full-atom values): 5383 Å² total; per-residue (Å²): 131,84,78,80,72,86,75,71,50,24,74,87,38,71,66,51,67,71,54,51,55,50,35,61,73,70,67,36,47,67,65,58,58,69,40,52,49,64,32,38,21,36,43,43,43,57,35,67,66,41,89,44,69,70,55,22,54,52,42,43,55,48,50,56,54,36,49,75,72,66,47,68,58,61,84,97,59,98,66,46,90,84,58,81,80,84,74,128

Mean predicted aligned error: 4.47 Å